Protein AF-A0A1G7WHQ7-F1 (afdb_monomer)

Sequence (136 aa):
MQANRLHMEAALLSNTLHEYRDDDIDGANAVVAQILSIRSQWTVTHKTIEYFDKTGKLPEPKPEQDLLAPLPGSAEVAEQRVELARLNSNICKYQKKITDNPEHKKVDLWREQLAKMEALKQELKDKIVTLTYASK

pLDDT: mean 82.72, std 12.72, range [40.06, 93.56]

Solvent-accessible surface area (backbone atoms only — not comparable to full-atom values): 7868 Å² total; per-residue (Å²): 110,71,46,62,52,34,52,52,52,31,50,56,56,59,66,50,56,79,78,51,56,94,85,42,55,69,64,47,48,56,52,49,53,50,34,52,52,35,49,48,54,25,50,53,49,48,50,44,52,55,45,24,77,72,67,79,42,80,75,78,89,69,78,86,72,75,90,73,68,81,70,91,61,58,74,66,51,53,53,50,50,53,51,48,53,54,50,52,55,51,46,54,52,45,53,49,50,38,71,79,37,71,84,44,98,53,34,67,60,46,51,54,52,40,53,52,51,53,52,52,48,50,53,49,51,52,50,45,50,51,54,61,61,72,75,107

Radius of gyration: 20.05 Å; Cα contacts (8 Å, |Δi|>4): 62; chains: 1; bounding box: 45×48×48 Å

Secondary structure (DSSP, 8-state):
-HHHHHHHHHHHHHTTGGGS-TT-HHHHHHHHHHHHHHHHHHHHHHHHHHHHHHHSSPPP------TT------HHHHHHHHHHHHHHHHHHHHHHHHHH-TT-TTHHHHHHHHHHHHHHHHHHHHHHHHHHHHT-

Mean predicted aligned error: 14.36 Å

Structure (mmCIF, N/CA/C/O backbone):
data_AF-A0A1G7WHQ7-F1
#
_entry.id   AF-A0A1G7WHQ7-F1
#
loop_
_atom_site.group_PDB
_atom_site.id
_atom_site.type_symbol
_atom_site.label_atom_id
_atom_site.label_alt_id
_atom_site.label_comp_id
_atom_site.label_asym_id
_atom_site.label_entity_id
_atom_site.label_seq_id
_atom_site.pdbx_PDB_ins_code
_atom_site.Cartn_x
_atom_site.Cartn_y
_atom_site.Cartn_z
_atom_site.occupancy
_atom_site.B_iso_or_equiv
_atom_site.auth_seq_id
_atom_site.auth_comp_id
_atom_site.auth_asym_id
_atom_site.auth_atom_id
_atom_site.pdbx_PDB_model_num
ATOM 1 N N . MET A 1 1 ? 10.027 25.206 2.183 1.00 76.56 1 MET A N 1
ATOM 2 C CA . MET A 1 1 ? 10.115 23.881 2.841 1.00 76.56 1 MET A CA 1
ATOM 3 C C . MET A 1 1 ? 10.574 22.840 1.831 1.00 76.56 1 MET A C 1
ATOM 5 O O . MET A 1 1 ? 10.145 22.909 0.685 1.00 76.56 1 MET A O 1
ATOM 9 N N . GLN A 1 2 ? 11.424 21.896 2.243 1.00 80.88 2 GLN A N 1
ATOM 10 C CA . GLN A 1 2 ? 11.992 20.848 1.379 1.00 80.88 2 GLN A CA 1
ATOM 11 C C . GLN A 1 2 ? 10.917 19.990 0.689 1.00 80.88 2 GLN A C 1
ATOM 13 O O . GLN A 1 2 ? 11.048 19.688 -0.492 1.00 80.88 2 GLN A O 1
ATOM 18 N N . ALA A 1 3 ? 9.804 19.702 1.374 1.00 79.06 3 ALA A N 1
ATOM 19 C CA . ALA A 1 3 ? 8.667 18.987 0.792 1.00 79.06 3 ALA A CA 1
ATOM 20 C C . ALA A 1 3 ? 8.060 19.713 -0.430 1.00 79.06 3 ALA A C 1
ATOM 22 O O . ALA A 1 3 ? 7.858 19.100 -1.471 1.00 79.06 3 ALA A O 1
ATOM 23 N N . ASN A 1 4 ? 7.834 21.029 -0.365 1.00 83.25 4 ASN A N 1
ATOM 24 C CA . ASN A 1 4 ? 7.289 21.765 -1.517 1.00 83.25 4 ASN A CA 1
ATOM 25 C C . ASN A 1 4 ? 8.243 21.740 -2.719 1.00 83.25 4 ASN A C 1
ATOM 27 O O . ASN A 1 4 ? 7.789 21.604 -3.850 1.00 83.25 4 ASN A O 1
ATOM 31 N N . ARG A 1 5 ? 9.559 21.806 -2.475 1.00 88.44 5 ARG A N 1
ATOM 32 C CA . ARG A 1 5 ? 10.569 21.708 -3.536 1.00 88.44 5 ARG A CA 1
ATOM 33 C C . ARG A 1 5 ? 10.524 20.343 -4.226 1.00 88.44 5 ARG A C 1
ATOM 35 O O . ARG A 1 5 ? 10.394 20.305 -5.442 1.00 88.44 5 ARG A O 1
ATOM 42 N N . LEU A 1 6 ? 10.552 19.250 -3.458 1.00 85.62 6 LEU A N 1
ATOM 43 C CA . LEU A 1 6 ? 10.489 17.885 -4.001 1.00 85.62 6 LEU A CA 1
ATOM 44 C C . LEU A 1 6 ? 9.186 17.635 -4.780 1.00 85.62 6 LEU A C 1
ATOM 46 O O . LEU A 1 6 ? 9.198 16.986 -5.823 1.00 85.62 6 LEU A O 1
ATOM 50 N N . HIS A 1 7 ? 8.060 18.181 -4.309 1.00 83.69 7 HIS A N 1
ATOM 51 C CA . HIS A 1 7 ? 6.785 18.070 -5.019 1.00 83.69 7 HIS A CA 1
ATOM 52 C C . HIS A 1 7 ? 6.813 18.784 -6.377 1.00 83.69 7 HIS A C 1
ATOM 54 O O . HIS A 1 7 ? 6.409 18.205 -7.384 1.00 8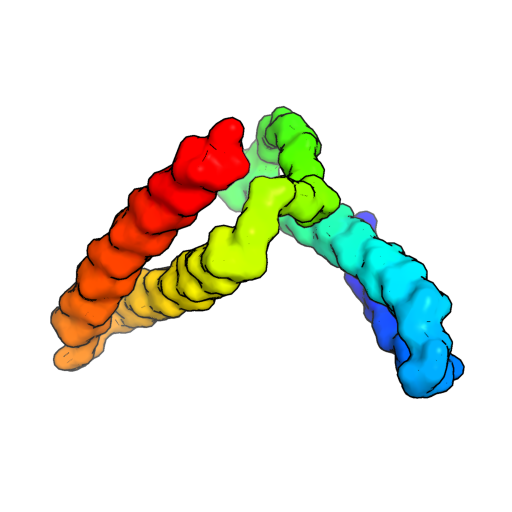3.69 7 HIS A O 1
ATOM 60 N N . MET A 1 8 ? 7.325 20.019 -6.414 1.00 87.94 8 MET A N 1
ATOM 61 C CA . MET A 1 8 ? 7.459 20.788 -7.654 1.00 87.94 8 MET A CA 1
ATOM 62 C C . MET A 1 8 ? 8.429 20.126 -8.637 1.00 87.94 8 MET A C 1
ATOM 64 O O . MET A 1 8 ? 8.139 20.054 -9.825 1.00 87.94 8 MET A O 1
ATOM 68 N N . GLU A 1 9 ? 9.551 19.605 -8.146 1.00 86.81 9 GLU A N 1
ATOM 69 C CA . GLU A 1 9 ? 10.575 18.956 -8.967 1.00 86.81 9 GLU A CA 1
ATOM 70 C C . GLU A 1 9 ? 10.049 17.676 -9.634 1.00 86.81 9 GLU A C 1
ATOM 72 O O . GLU A 1 9 ? 10.202 17.495 -10.841 1.00 86.81 9 GLU A O 1
ATOM 77 N N . ALA A 1 10 ? 9.315 16.842 -8.890 1.00 86.50 10 ALA A N 1
ATOM 78 C CA . ALA A 1 10 ? 8.648 15.672 -9.461 1.00 86.50 10 ALA A CA 1
ATOM 79 C C . ALA A 1 10 ? 7.566 16.048 -10.489 1.00 86.50 10 ALA A C 1
ATOM 81 O O . ALA A 1 10 ? 7.370 15.320 -11.461 1.00 86.50 10 ALA A O 1
ATOM 82 N N . ALA A 1 11 ? 6.845 17.154 -10.279 1.00 87.75 11 ALA A N 1
ATOM 83 C CA . ALA A 1 11 ? 5.842 17.632 -11.229 1.00 87.75 11 ALA A CA 1
ATOM 84 C C . ALA A 1 11 ? 6.483 18.135 -12.532 1.00 87.75 11 ALA A C 1
ATOM 86 O O . ALA A 1 11 ? 5.994 17.811 -13.609 1.00 87.75 11 ALA A O 1
ATOM 87 N N . LEU A 1 12 ? 7.605 18.857 -12.443 1.00 91.19 12 LEU A N 1
ATOM 88 C CA . LEU A 1 12 ? 8.359 19.317 -13.612 1.00 91.19 12 LEU A CA 1
ATOM 89 C C . LEU A 1 12 ? 8.887 18.146 -14.448 1.00 91.19 12 LEU A C 1
ATOM 91 O O . LEU A 1 12 ? 8.705 18.148 -15.659 1.00 91.19 12 LEU A O 1
ATOM 95 N N . LEU A 1 13 ? 9.457 17.121 -13.811 1.00 87.31 13 LEU A N 1
ATOM 96 C CA . LEU A 1 13 ? 9.897 15.907 -14.511 1.00 87.31 13 LEU A CA 1
ATOM 97 C C . LEU A 1 13 ? 8.723 15.117 -15.096 1.00 87.31 13 LEU A C 1
ATOM 99 O O . LEU A 1 13 ? 8.808 14.585 -16.194 1.00 87.31 13 LEU A O 1
ATOM 103 N N . SER A 1 14 ? 7.587 15.058 -14.399 1.00 87.88 14 SER A N 1
ATOM 104 C CA . SER A 1 14 ? 6.392 14.422 -14.960 1.00 87.88 14 SER A CA 1
ATOM 105 C C . SER A 1 14 ? 5.894 15.150 -16.206 1.00 87.88 14 SER A C 1
ATOM 107 O O . SER A 1 14 ? 5.363 14.509 -17.110 1.00 87.88 14 SER A O 1
ATOM 109 N N . ASN A 1 15 ? 6.070 16.470 -16.257 1.00 91.94 15 ASN A N 1
ATOM 110 C CA . ASN A 1 15 ? 5.712 17.267 -17.416 1.00 91.94 15 ASN A CA 1
ATOM 111 C C . ASN A 1 15 ? 6.657 17.050 -18.594 1.00 91.94 15 ASN A C 1
ATOM 113 O O . ASN A 1 15 ? 6.266 17.441 -19.674 1.00 91.94 15 ASN A O 1
ATOM 117 N N . THR A 1 16 ? 7.832 16.431 -18.459 1.00 89.56 16 THR A N 1
ATOM 118 C CA . THR A 1 16 ? 8.713 16.156 -19.614 1.00 89.56 16 THR A CA 1
ATOM 119 C C . THR A 1 16 ? 8.446 14.784 -20.237 1.00 89.56 16 THR A C 1
ATOM 121 O O . THR A 1 16 ? 8.883 14.514 -21.348 1.00 89.56 16 THR A O 1
ATOM 124 N N . LEU A 1 17 ? 7.667 13.917 -19.576 1.00 87.19 17 LEU A N 1
ATOM 125 C CA . LEU A 1 17 ? 7.382 12.560 -20.066 1.00 87.19 17 LEU A CA 1
ATOM 126 C C . LEU A 1 17 ? 6.662 12.531 -21.423 1.00 87.19 17 LEU A C 1
ATOM 128 O O . LEU A 1 17 ? 6.831 11.578 -22.171 1.00 87.19 17 LEU A O 1
ATOM 132 N N . H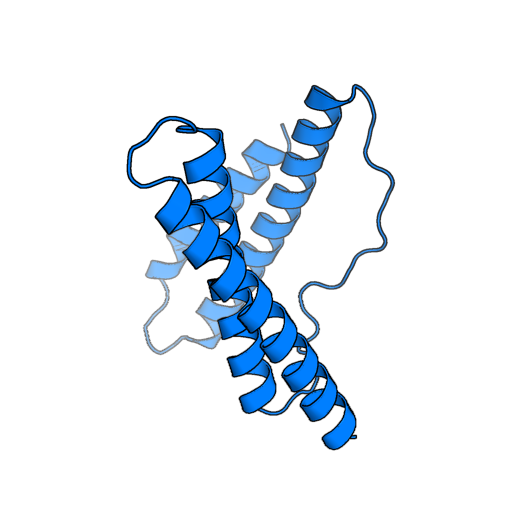IS A 1 18 ? 5.882 13.564 -21.750 1.00 87.56 18 HIS A N 1
ATOM 133 C CA . HIS A 1 18 ? 5.188 13.665 -23.039 1.00 87.56 18 HIS A CA 1
ATOM 134 C C . HIS A 1 18 ? 6.117 14.009 -24.218 1.00 87.56 18 HIS A C 1
ATOM 136 O O . HIS A 1 18 ? 5.684 13.941 -25.364 1.00 87.56 18 HIS A O 1
ATOM 142 N N . GLU A 1 19 ? 7.360 14.417 -23.946 1.00 89.44 19 GLU A N 1
ATOM 143 C CA . GLU A 1 19 ? 8.360 14.753 -24.969 1.00 89.44 19 GLU A CA 1
ATOM 144 C C . GLU A 1 19 ? 9.069 13.500 -25.509 1.00 89.44 19 GLU A C 1
ATOM 146 O O . GLU A 1 19 ? 9.694 13.547 -26.570 1.00 89.44 19 GLU A O 1
ATOM 151 N N . TYR A 1 20 ? 8.957 12.374 -24.798 1.00 88.44 20 TYR A N 1
ATOM 152 C CA . TYR A 1 20 ? 9.504 11.090 -25.220 1.00 88.44 20 TYR A CA 1
ATOM 153 C C . TYR A 1 20 ? 8.620 10.460 -26.292 1.00 88.44 20 TYR A C 1
ATOM 155 O O . TYR A 1 20 ? 7.391 10.513 -26.235 1.00 88.44 20 TYR A O 1
ATOM 163 N N . ARG A 1 21 ? 9.267 9.854 -27.287 1.00 86.00 21 ARG A N 1
ATOM 164 C CA . ARG A 1 21 ? 8.588 9.105 -28.345 1.00 86.00 21 ARG A CA 1
ATOM 165 C C . ARG A 1 21 ? 8.129 7.754 -27.797 1.00 86.00 21 ARG A C 1
ATOM 167 O O . ARG A 1 21 ? 8.765 7.209 -26.900 1.00 86.00 21 ARG A O 1
ATOM 174 N N . ASP A 1 22 ? 7.079 7.187 -28.383 1.00 81.88 22 ASP A N 1
ATOM 175 C CA . ASP A 1 22 ? 6.504 5.908 -27.936 1.00 81.88 22 ASP A CA 1
ATOM 176 C C . ASP A 1 22 ? 7.503 4.732 -27.969 1.00 81.88 22 ASP A C 1
ATOM 178 O O . ASP A 1 22 ? 7.333 3.749 -27.249 1.00 81.88 22 ASP A O 1
ATOM 182 N N . ASP A 1 23 ? 8.545 4.821 -28.801 1.00 87.69 23 ASP A N 1
ATOM 183 C CA . ASP A 1 23 ? 9.609 3.827 -28.947 1.00 87.69 23 ASP A CA 1
ATOM 184 C C . ASP A 1 23 ? 10.822 4.056 -28.023 1.00 87.69 23 ASP A C 1
ATOM 186 O O . ASP A 1 23 ? 11.638 3.148 -27.862 1.00 87.69 23 ASP A O 1
ATOM 190 N N . ASP A 1 24 ? 10.926 5.212 -27.357 1.00 84.88 24 ASP A N 1
ATOM 191 C CA . ASP A 1 24 ? 12.015 5.537 -26.421 1.00 84.88 24 ASP A CA 1
ATOM 192 C C . ASP A 1 24 ? 11.662 5.156 -24.974 1.00 84.88 24 ASP A C 1
ATOM 194 O O . ASP A 1 24 ? 11.556 5.978 -24.056 1.00 84.88 24 ASP A O 1
ATOM 198 N N . ILE A 1 25 ? 11.452 3.854 -24.780 1.00 84.12 25 ILE A N 1
ATOM 199 C CA . ILE A 1 25 ? 11.075 3.266 -23.491 1.00 84.12 25 ILE A CA 1
ATOM 200 C C . ILE A 1 25 ? 12.196 3.445 -22.456 1.00 84.12 25 ILE A C 1
ATOM 202 O O . ILE A 1 25 ? 11.921 3.728 -21.288 1.00 84.12 25 ILE A O 1
ATOM 206 N N . ASP A 1 26 ? 13.458 3.309 -22.868 1.00 84.56 26 ASP A N 1
ATOM 207 C CA . ASP A 1 26 ? 14.610 3.396 -21.966 1.00 84.56 26 ASP A CA 1
ATOM 208 C C . ASP A 1 26 ? 14.820 4.825 -21.443 1.00 84.56 26 ASP A C 1
ATOM 210 O O . ASP A 1 26 ? 15.034 5.017 -20.239 1.00 84.56 26 ASP A O 1
ATOM 214 N N . GLY A 1 27 ? 14.681 5.836 -22.311 1.00 81.81 27 GLY A N 1
ATOM 215 C CA . GLY A 1 27 ? 14.738 7.244 -21.923 1.00 81.81 27 GLY A CA 1
ATOM 216 C C . GLY A 1 27 ? 13.607 7.631 -20.969 1.00 81.81 27 GLY A C 1
ATOM 217 O O . GLY A 1 27 ? 13.856 8.236 -19.919 1.00 81.81 27 GLY A O 1
ATOM 218 N N . ALA A 1 28 ? 12.375 7.210 -21.272 1.00 83.50 28 ALA A N 1
ATOM 219 C CA . ALA A 1 28 ? 11.221 7.454 -20.410 1.00 83.50 28 ALA A CA 1
ATOM 220 C C . ALA A 1 28 ? 11.370 6.761 -19.042 1.00 83.50 28 ALA A C 1
ATOM 222 O O . ALA A 1 28 ? 11.104 7.369 -18.000 1.00 83.50 28 ALA A O 1
ATOM 223 N N . ASN A 1 29 ? 11.863 5.518 -19.015 1.00 82.62 29 ASN A N 1
ATOM 224 C CA . ASN A 1 29 ? 12.085 4.764 -17.779 1.00 82.62 29 ASN A CA 1
ATOM 225 C C . ASN A 1 29 ? 13.103 5.437 -16.852 1.00 82.62 29 ASN A C 1
ATOM 227 O O . ASN A 1 29 ? 12.898 5.460 -15.635 1.00 82.62 29 ASN A O 1
ATOM 231 N N . ALA A 1 30 ? 14.170 6.022 -17.402 1.00 84.62 30 ALA A N 1
ATOM 232 C CA . ALA A 1 30 ? 15.154 6.754 -16.610 1.00 84.62 30 ALA A CA 1
ATOM 233 C C . ALA A 1 30 ? 14.526 7.961 -15.889 1.00 84.62 30 ALA A C 1
ATOM 235 O O . ALA A 1 30 ? 14.785 8.181 -14.702 1.00 84.62 30 ALA A O 1
ATOM 236 N N . VAL A 1 31 ? 13.649 8.710 -16.566 1.00 85.62 31 VAL A N 1
ATOM 237 C CA . VAL A 1 31 ? 12.922 9.842 -15.963 1.00 85.62 31 VAL A CA 1
ATOM 238 C C . VAL A 1 31 ? 11.892 9.365 -14.944 1.00 85.62 31 VAL A C 1
ATOM 240 O O . VAL A 1 31 ? 11.798 9.925 -13.850 1.00 85.62 31 VAL A O 1
ATOM 243 N N . VAL A 1 32 ? 11.158 8.292 -15.241 1.00 84.19 32 VAL A N 1
ATOM 244 C CA . VAL A 1 32 ? 10.204 7.690 -14.297 1.00 84.19 32 VAL A CA 1
ATOM 245 C C . VAL A 1 32 ? 10.908 7.248 -13.011 1.00 84.19 32 VAL A C 1
ATOM 247 O O . VAL A 1 32 ? 10.413 7.531 -11.918 1.00 84.19 32 VAL A O 1
ATOM 250 N N . ALA A 1 33 ? 12.085 6.628 -13.108 1.00 86.06 33 ALA A N 1
ATOM 251 C CA . ALA A 1 33 ? 12.877 6.244 -11.940 1.00 86.06 33 ALA A CA 1
ATOM 252 C C . ALA A 1 33 ? 13.273 7.462 -11.081 1.00 86.06 33 ALA A C 1
ATOM 254 O O . ALA A 1 33 ? 13.168 7.414 -9.851 1.00 86.06 33 ALA A O 1
ATOM 255 N N . GLN A 1 34 ? 13.650 8.581 -11.710 1.00 83.69 34 GLN A N 1
ATOM 256 C CA . GLN A 1 34 ? 13.942 9.834 -11.004 1.00 83.69 34 GLN A CA 1
ATOM 257 C C . GLN A 1 34 ? 12.698 10.404 -10.308 1.00 83.69 34 GLN A C 1
ATOM 259 O O . GLN A 1 34 ? 12.760 10.750 -9.126 1.00 83.69 34 GLN A O 1
ATOM 264 N N . ILE A 1 35 ? 11.546 10.431 -10.990 1.00 85.19 35 ILE A N 1
ATOM 265 C CA . ILE A 1 35 ? 10.268 10.877 -10.410 1.00 85.19 35 ILE A CA 1
ATOM 266 C C . ILE A 1 35 ? 9.912 10.038 -9.179 1.00 85.19 35 ILE A C 1
ATOM 268 O O . ILE A 1 35 ? 9.516 10.585 -8.146 1.00 85.19 35 ILE A O 1
ATOM 272 N N . LEU A 1 36 ? 10.055 8.713 -9.269 1.00 85.94 36 LEU A N 1
ATOM 273 C CA . LEU A 1 36 ? 9.771 7.802 -8.161 1.00 85.94 36 LEU A CA 1
ATOM 274 C C . LEU A 1 36 ? 10.707 8.042 -6.973 1.00 85.94 36 LEU A C 1
ATOM 276 O O . LEU A 1 36 ? 10.234 8.104 -5.835 1.00 85.94 36 LEU A O 1
ATOM 280 N N . SER A 1 37 ? 12.001 8.250 -7.225 1.00 86.44 37 SER A N 1
ATOM 281 C CA . SER A 1 37 ? 12.978 8.584 -6.182 1.00 86.44 37 SER A CA 1
ATOM 282 C C . SER A 1 37 ? 12.608 9.882 -5.452 1.00 86.44 37 SER A C 1
ATOM 284 O O . SER A 1 37 ? 12.498 9.903 -4.222 1.00 86.44 37 SER A O 1
ATOM 286 N N . ILE A 1 38 ? 12.292 10.946 -6.196 1.00 86.69 38 ILE A N 1
ATOM 287 C CA . ILE A 1 38 ? 11.907 12.246 -5.625 1.00 86.69 38 ILE A CA 1
ATOM 288 C C . ILE A 1 38 ? 10.596 12.136 -4.833 1.00 86.69 38 ILE A C 1
ATOM 290 O O . ILE A 1 38 ? 10.490 12.661 -3.722 1.00 86.69 38 ILE A O 1
ATOM 294 N N . ARG A 1 39 ? 9.595 11.409 -5.350 1.00 87.56 39 ARG A N 1
ATOM 295 C CA . ARG A 1 39 ? 8.324 11.180 -4.637 1.00 87.56 39 ARG A CA 1
ATOM 296 C C . ARG A 1 39 ? 8.500 10.350 -3.367 1.00 87.56 39 ARG A C 1
ATOM 298 O O . ARG A 1 39 ? 7.792 10.591 -2.385 1.00 87.56 39 ARG A O 1
ATOM 305 N N . SER A 1 40 ? 9.440 9.409 -3.358 1.00 85.31 40 SER A N 1
ATOM 306 C CA . SER A 1 40 ? 9.803 8.657 -2.154 1.00 85.31 40 SER A CA 1
ATOM 307 C C . SER A 1 40 ? 10.361 9.595 -1.078 1.00 85.31 40 SER A C 1
ATOM 309 O O . SER A 1 40 ? 9.824 9.656 0.031 1.00 85.31 40 SER A O 1
ATOM 311 N N . GLN A 1 41 ? 11.340 10.432 -1.432 1.00 84.00 41 GLN A N 1
ATOM 312 C CA . GLN A 1 41 ? 11.925 11.426 -0.520 1.00 84.00 41 GLN A CA 1
ATOM 313 C C . GLN A 1 41 ? 10.894 12.448 -0.024 1.00 84.00 41 GLN A C 1
ATOM 315 O O . GLN A 1 41 ? 10.889 12.825 1.154 1.00 84.00 41 GLN A O 1
ATOM 320 N N . TRP A 1 42 ? 9.978 12.871 -0.900 1.00 88.25 42 TRP A N 1
ATOM 321 C CA . TRP A 1 42 ? 8.866 13.741 -0.527 1.00 88.25 42 TRP A CA 1
ATOM 322 C C . TRP A 1 42 ? 7.973 13.080 0.521 1.00 88.25 42 TRP A C 1
ATOM 324 O O . TRP A 1 42 ? 7.662 13.691 1.540 1.00 88.25 42 TRP A O 1
ATOM 334 N N . THR A 1 43 ? 7.614 11.814 0.302 1.00 85.62 43 THR A N 1
ATOM 335 C CA . THR A 1 43 ? 6.765 11.037 1.212 1.00 85.62 43 THR A CA 1
ATOM 336 C C . THR A 1 43 ? 7.415 10.882 2.583 1.00 85.62 43 THR A C 1
ATOM 338 O O . THR A 1 43 ? 6.734 11.039 3.596 1.00 85.62 43 THR A O 1
ATOM 341 N N . VAL A 1 44 ? 8.721 10.599 2.633 1.00 86.50 44 VAL A N 1
ATOM 342 C CA . VAL A 1 44 ? 9.479 10.524 3.893 1.00 86.50 44 VAL A CA 1
ATOM 343 C C . VAL A 1 44 ? 9.429 11.867 4.616 1.00 86.50 44 VAL A C 1
ATOM 345 O O . VAL A 1 44 ? 9.006 11.930 5.767 1.00 86.50 44 VAL A O 1
ATOM 348 N N . THR A 1 45 ? 9.776 12.952 3.920 1.00 84.62 45 THR A N 1
ATOM 349 C CA . THR A 1 45 ? 9.794 14.306 4.495 1.00 84.62 45 THR A CA 1
ATOM 350 C C . THR A 1 45 ? 8.415 14.716 5.016 1.00 84.62 45 THR A C 1
ATOM 352 O O . THR A 1 45 ? 8.294 15.211 6.134 1.00 84.62 45 THR A O 1
ATOM 355 N N . HIS A 1 46 ? 7.362 14.477 4.231 1.00 85.25 46 HIS A N 1
ATOM 356 C CA . HIS A 1 46 ? 5.987 14.802 4.597 1.00 85.25 46 HIS A CA 1
ATOM 357 C C . HIS A 1 46 ? 5.518 14.005 5.817 1.00 85.25 46 HIS A C 1
ATOM 359 O O . HIS A 1 46 ? 4.936 14.574 6.735 1.00 85.25 46 HIS A O 1
ATOM 365 N N . LYS A 1 47 ? 5.805 12.698 5.867 1.00 83.88 47 LYS A N 1
ATOM 366 C CA . LYS A 1 47 ? 5.475 11.858 7.027 1.00 83.88 47 LYS A CA 1
ATOM 367 C C . LYS A 1 47 ? 6.215 12.296 8.285 1.00 83.88 47 LYS A C 1
ATOM 369 O O . LYS A 1 47 ? 5.636 12.243 9.364 1.00 83.88 47 LYS A O 1
ATOM 374 N N . THR A 1 48 ? 7.465 12.737 8.158 1.00 85.69 48 THR A N 1
ATOM 375 C CA . THR A 1 48 ? 8.235 13.282 9.281 1.00 85.69 48 THR A CA 1
ATOM 376 C C . THR A 1 48 ? 7.603 14.559 9.826 1.00 85.69 48 THR A C 1
ATOM 378 O O . THR A 1 48 ? 7.440 14.672 11.038 1.00 85.69 48 THR A O 1
ATOM 381 N N . ILE A 1 49 ? 7.199 15.483 8.946 1.00 86.06 49 ILE A N 1
ATOM 382 C CA . ILE A 1 49 ? 6.484 16.709 9.334 1.00 86.06 49 ILE A CA 1
ATOM 383 C C . ILE A 1 49 ? 5.165 16.350 10.028 1.00 86.06 49 ILE A C 1
ATOM 385 O O . ILE A 1 49 ? 4.929 16.778 11.150 1.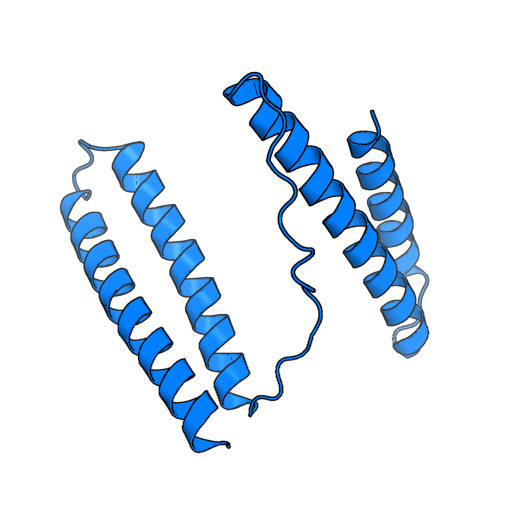00 86.06 49 ILE A O 1
ATOM 389 N N . GLU A 1 50 ? 4.353 15.484 9.418 1.00 86.25 50 GLU A N 1
ATOM 390 C CA . GLU A 1 50 ? 3.061 15.070 9.977 1.00 86.25 50 GLU A CA 1
ATOM 391 C C . GLU A 1 50 ? 3.205 14.378 11.344 1.00 86.25 50 GLU A C 1
ATOM 393 O O . GLU A 1 50 ? 2.394 14.585 12.248 1.00 86.25 50 GLU A O 1
ATOM 398 N N . TYR A 1 51 ? 4.240 13.550 11.516 1.00 85.56 51 TYR A N 1
ATOM 399 C CA . TYR A 1 51 ? 4.542 12.904 12.791 1.00 85.56 51 TYR A CA 1
ATOM 400 C C . TYR A 1 51 ? 4.947 13.928 13.856 1.00 85.56 51 TYR A C 1
ATOM 402 O O . TYR A 1 51 ? 4.479 13.842 14.994 1.00 85.56 51 TYR A O 1
ATOM 410 N N . PHE A 1 52 ? 5.776 14.908 13.490 1.00 86.75 52 PHE A N 1
ATOM 411 C CA . PHE A 1 52 ? 6.180 15.985 14.387 1.00 86.75 52 PHE A CA 1
ATOM 412 C C . PHE A 1 52 ? 4.986 16.849 14.802 1.00 86.75 52 PHE A C 1
ATOM 414 O O . PHE A 1 52 ? 4.791 17.065 15.994 1.00 86.75 52 PHE A O 1
ATOM 421 N N . ASP A 1 53 ? 4.128 17.244 13.862 1.00 86.31 53 ASP A N 1
ATOM 422 C CA . ASP A 1 53 ? 2.927 18.039 14.147 1.00 86.31 53 ASP A CA 1
ATOM 423 C C . ASP A 1 53 ? 1.968 17.314 15.106 1.00 86.31 53 ASP A C 1
ATOM 425 O O . ASP A 1 53 ? 1.322 17.938 15.946 1.00 86.31 53 ASP A O 1
ATOM 429 N N . LYS A 1 54 ? 1.892 15.978 15.019 1.00 84.94 54 LYS A N 1
ATOM 430 C CA . LYS A 1 54 ? 1.033 15.152 15.882 1.00 84.94 54 LYS A CA 1
ATOM 431 C C . LYS A 1 54 ? 1.630 14.853 17.255 1.00 84.94 54 LYS A C 1
ATOM 433 O O . LYS A 1 54 ? 0.882 14.715 18.218 1.00 84.94 54 LYS A O 1
ATOM 438 N N . THR A 1 55 ? 2.944 14.660 17.342 1.00 85.75 55 THR A N 1
ATOM 439 C CA . THR A 1 55 ? 3.593 14.093 18.542 1.00 85.75 55 THR A CA 1
ATOM 440 C C . THR A 1 55 ? 4.548 15.053 19.247 1.00 85.75 55 THR A C 1
ATOM 442 O O . THR A 1 55 ? 4.978 14.769 20.365 1.00 85.75 55 THR A O 1
ATOM 445 N N . GLY A 1 56 ? 4.912 16.166 18.604 1.00 88.06 56 GLY A N 1
ATOM 446 C CA . GLY A 1 56 ? 5.946 17.100 19.055 1.00 88.06 56 GLY A CA 1
ATOM 447 C C . GLY A 1 56 ? 7.364 16.518 19.047 1.00 88.06 56 GLY A C 1
ATOM 448 O O . GLY A 1 56 ? 8.276 17.126 19.605 1.00 88.06 56 GLY A O 1
ATOM 449 N N . LYS A 1 57 ? 7.566 15.326 18.469 1.00 84.56 57 LYS A N 1
ATOM 450 C CA . LYS A 1 57 ? 8.844 14.600 18.450 1.00 84.56 57 LYS A CA 1
ATOM 451 C C . LYS A 1 57 ? 9.225 14.227 17.023 1.00 84.56 57 LYS A C 1
ATOM 453 O O . LYS A 1 57 ? 8.362 14.023 16.176 1.00 84.56 57 LYS A O 1
ATOM 458 N N . LEU A 1 58 ? 10.524 14.108 16.758 1.00 82.56 58 LEU A N 1
ATOM 459 C CA . LEU A 1 58 ? 11.007 13.538 15.501 1.00 82.56 58 LEU A CA 1
ATOM 460 C C . LEU A 1 58 ? 10.839 12.006 15.524 1.00 82.56 58 LEU A C 1
ATOM 462 O O . LEU A 1 58 ? 11.039 11.398 16.579 1.00 82.56 58 LEU A O 1
ATOM 466 N N . PRO A 1 59 ? 10.454 11.376 14.401 1.00 77.12 59 PRO A N 1
ATOM 467 C CA . PRO A 1 59 ? 10.386 9.923 14.305 1.00 77.12 59 PRO A CA 1
ATOM 468 C C . PRO A 1 59 ? 11.793 9.320 14.415 1.00 77.12 59 PRO A C 1
ATOM 470 O O . PRO A 1 59 ? 12.755 9.875 13.883 1.00 77.12 59 PRO A O 1
ATOM 473 N N . GLU A 1 60 ? 11.915 8.180 15.096 1.00 77.44 60 GLU A N 1
ATOM 474 C CA . GLU A 1 60 ? 13.182 7.446 15.168 1.00 77.44 60 GLU A CA 1
ATOM 475 C C . GLU A 1 60 ? 13.627 7.008 13.762 1.00 77.44 60 GLU A C 1
ATOM 477 O O . GLU A 1 60 ? 12.777 6.610 12.952 1.00 77.44 60 GLU A O 1
ATOM 482 N N . PRO A 1 61 ? 14.937 7.072 13.446 1.00 63.50 61 PRO A N 1
ATOM 483 C CA . PRO A 1 61 ? 15.444 6.646 12.152 1.00 63.50 61 PRO A CA 1
ATOM 484 C C . PRO A 1 61 ? 15.186 5.147 11.991 1.00 63.50 61 PRO A C 1
ATOM 486 O O . PRO A 1 61 ? 15.850 4.310 12.600 1.00 63.50 61 PRO A O 1
ATOM 489 N N . LYS A 1 62 ? 14.190 4.795 11.175 1.00 60.12 62 LYS A N 1
ATOM 490 C CA . LYS A 1 62 ? 14.040 3.416 10.716 1.00 60.12 62 LYS A CA 1
ATOM 491 C C . LYS A 1 62 ? 15.171 3.113 9.737 1.00 60.12 62 LYS A C 1
ATOM 493 O O . LYS A 1 62 ? 15.487 3.985 8.926 1.00 60.12 62 LYS A O 1
ATOM 498 N N . PRO A 1 63 ? 15.752 1.902 9.777 1.00 51.31 63 PRO A N 1
ATOM 499 C CA . PRO A 1 63 ? 16.685 1.480 8.744 1.00 51.31 63 PRO A CA 1
ATOM 500 C C . PRO A 1 63 ? 16.006 1.638 7.382 1.00 51.31 63 PRO A C 1
ATOM 502 O O . PRO A 1 63 ? 14.823 1.307 7.247 1.00 51.31 63 PRO A O 1
ATOM 505 N N . GLU A 1 64 ? 16.738 2.198 6.417 1.00 50.44 64 GLU A N 1
ATOM 506 C CA . GLU A 1 64 ? 16.307 2.346 5.030 1.00 50.44 64 GLU A CA 1
ATOM 507 C C . GLU A 1 64 ? 15.869 0.976 4.519 1.00 50.44 64 GLU A C 1
ATOM 509 O O . GLU A 1 64 ? 16.670 0.092 4.228 1.00 50.44 64 GLU A O 1
ATOM 514 N N . GLN A 1 65 ? 14.560 0.755 4.507 1.00 47.16 65 GLN A N 1
ATOM 515 C CA . GLN A 1 65 ? 13.997 -0.432 3.907 1.00 47.16 65 GLN A CA 1
ATOM 516 C C . GLN A 1 65 ? 13.978 -0.136 2.414 1.00 47.16 65 GLN A C 1
ATOM 518 O O . GLN A 1 65 ? 13.123 0.624 1.960 1.00 47.16 65 GLN A O 1
ATOM 523 N N . ASP A 1 66 ? 14.962 -0.666 1.687 1.00 40.06 66 ASP A N 1
ATOM 524 C CA . ASP A 1 66 ? 15.038 -0.599 0.229 1.00 40.06 66 ASP A CA 1
ATOM 525 C C . ASP A 1 66 ? 13.669 -0.938 -0.370 1.00 40.06 66 ASP A C 1
ATOM 527 O O . ASP A 1 66 ? 13.243 -2.093 -0.421 1.00 40.06 66 ASP A O 1
ATOM 531 N N . LEU A 1 67 ? 12.953 0.086 -0.833 1.00 47.44 67 LEU A N 1
ATOM 532 C CA . LEU A 1 67 ? 11.653 -0.061 -1.491 1.00 47.44 67 LEU A CA 1
ATOM 533 C C . LEU A 1 67 ? 11.789 -0.578 -2.935 1.00 47.44 67 LEU A C 1
ATOM 535 O O . LEU A 1 67 ? 10.819 -0.554 -3.688 1.00 47.44 67 LEU A O 1
ATOM 539 N N . LEU A 1 68 ? 12.978 -1.037 -3.335 1.00 43.19 68 LEU A N 1
ATOM 540 C CA . LEU A 1 68 ? 13.317 -1.357 -4.721 1.00 43.19 68 LEU A CA 1
ATOM 541 C C . LEU A 1 68 ? 14.146 -2.633 -4.889 1.00 43.19 68 LEU A C 1
ATOM 543 O O . LEU A 1 68 ? 14.704 -2.845 -5.959 1.00 43.19 68 LEU A O 1
ATOM 547 N N . ALA A 1 69 ? 14.195 -3.523 -3.899 1.00 41.22 69 ALA A N 1
ATOM 548 C CA . ALA A 1 69 ? 14.619 -4.885 -4.197 1.00 41.22 69 ALA A CA 1
ATOM 549 C C . ALA A 1 69 ? 13.437 -5.617 -4.864 1.00 41.22 69 ALA A C 1
ATOM 551 O O . ALA A 1 69 ? 12.451 -5.902 -4.169 1.00 41.22 69 ALA A O 1
ATOM 552 N N . PRO A 1 70 ? 13.477 -5.948 -6.175 1.00 44.81 70 PRO A N 1
ATOM 553 C CA . PRO A 1 70 ? 12.618 -6.998 -6.692 1.00 44.81 70 PRO A CA 1
ATOM 554 C C . PRO A 1 70 ? 12.997 -8.258 -5.918 1.00 44.81 70 PRO A C 1
ATOM 556 O O . PRO A 1 70 ? 14.038 -8.869 -6.144 1.00 44.81 70 PRO A O 1
ATOM 559 N N . LEU A 1 71 ? 12.189 -8.591 -4.914 1.00 50.06 71 LEU A N 1
ATOM 560 C CA . LEU A 1 71 ? 12.320 -9.851 -4.202 1.00 50.06 71 LEU A CA 1
ATOM 561 C C . LEU A 1 71 ? 12.231 -10.949 -5.267 1.00 50.06 71 LEU A C 1
ATOM 563 O O . LEU A 1 71 ? 11.219 -10.978 -5.973 1.00 50.06 71 LEU A O 1
ATOM 567 N N . PRO A 1 72 ? 13.252 -11.812 -5.414 1.00 47.50 72 PRO A N 1
ATOM 568 C CA . PRO A 1 72 ? 13.177 -12.917 -6.352 1.00 47.50 72 PRO A CA 1
ATOM 569 C C . PRO A 1 72 ? 11.951 -13.745 -5.974 1.00 47.50 72 PRO A C 1
ATOM 571 O O . PRO A 1 72 ? 11.819 -14.221 -4.847 1.00 47.50 72 PRO A O 1
ATOM 574 N N . GLY A 1 73 ? 11.002 -13.820 -6.894 1.00 55.22 73 GLY A N 1
ATOM 575 C CA . GLY A 1 73 ? 9.731 -14.493 -6.709 1.00 55.22 73 GLY A CA 1
ATOM 576 C C . GLY A 1 73 ? 9.162 -14.816 -8.077 1.00 55.22 73 GLY A C 1
ATOM 577 O O . GLY A 1 73 ? 9.341 -14.047 -9.022 1.00 55.22 73 GLY A O 1
ATOM 578 N N . SER A 1 74 ? 8.512 -15.971 -8.195 1.00 67.81 74 SER A N 1
ATOM 579 C CA . SER A 1 74 ? 7.767 -16.318 -9.403 1.00 67.81 74 SER A CA 1
ATOM 580 C C . SER A 1 74 ? 6.710 -15.242 -9.695 1.00 67.81 74 SER A C 1
ATOM 582 O O . SER A 1 74 ? 6.263 -14.536 -8.785 1.00 67.81 74 SER A O 1
ATOM 584 N N . ALA A 1 75 ? 6.290 -15.111 -10.957 1.00 76.31 75 ALA A N 1
ATOM 585 C CA . ALA A 1 75 ? 5.218 -14.188 -11.351 1.00 76.31 75 ALA A CA 1
ATOM 586 C C . ALA A 1 75 ? 3.959 -14.354 -10.472 1.00 76.31 75 ALA A C 1
ATOM 588 O O . ALA A 1 75 ? 3.330 -13.372 -10.086 1.00 76.31 75 ALA A O 1
ATOM 589 N N . GLU A 1 76 ? 3.685 -15.586 -10.042 1.00 80.00 76 GLU A N 1
ATOM 590 C CA . GLU A 1 76 ? 2.623 -15.933 -9.098 1.00 80.00 76 GLU A CA 1
ATOM 591 C C . GLU A 1 76 ? 2.768 -15.218 -7.739 1.00 80.00 76 GLU A C 1
ATOM 593 O O . GLU A 1 76 ? 1.807 -14.648 -7.231 1.00 80.00 76 GLU A O 1
ATOM 598 N N . VAL A 1 77 ? 3.972 -15.140 -7.159 1.00 81.81 77 VAL A N 1
ATOM 599 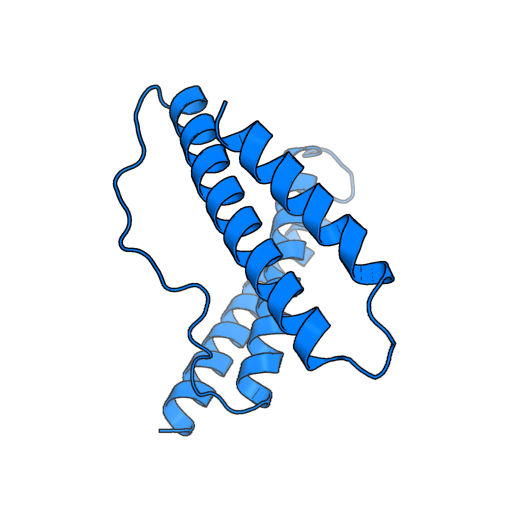C CA . VAL A 1 77 ? 4.203 -14.400 -5.901 1.00 81.81 77 VAL A CA 1
ATOM 600 C C . VAL A 1 77 ? 3.952 -12.901 -6.082 1.00 81.81 77 VAL A C 1
ATOM 602 O O . VAL A 1 77 ? 3.436 -12.244 -5.171 1.00 81.81 77 VAL A O 1
ATOM 605 N N . ALA A 1 78 ? 4.306 -12.344 -7.241 1.00 80.81 78 ALA A N 1
ATOM 606 C CA . ALA A 1 78 ? 4.058 -10.938 -7.543 1.00 80.81 78 ALA A CA 1
ATOM 607 C C . ALA A 1 78 ? 2.552 -10.640 -7.648 1.00 80.81 78 ALA A C 1
ATOM 609 O O . ALA A 1 78 ? 2.080 -9.680 -7.034 1.00 80.81 78 ALA A O 1
ATOM 610 N N . GLU A 1 79 ? 1.785 -11.493 -8.331 1.00 84.81 79 GLU A N 1
ATOM 611 C CA . GLU A 1 79 ? 0.323 -11.381 -8.429 1.00 84.81 79 GLU A CA 1
ATOM 612 C C . GLU A 1 79 ? -0.350 -11.440 -7.053 1.00 84.81 79 GLU A C 1
ATOM 614 O O . GLU A 1 79 ? -1.139 -10.556 -6.707 1.00 84.81 79 GLU A O 1
ATOM 619 N N . GLN A 1 80 ? 0.038 -12.407 -6.214 1.00 86.56 80 GLN A N 1
ATOM 620 C CA . GLN A 1 80 ? -0.500 -12.550 -4.856 1.00 86.56 80 GLN A CA 1
ATOM 621 C C . GLN A 1 80 ? -0.208 -11.313 -3.984 1.00 86.56 80 GLN A C 1
ATOM 623 O O . GLN A 1 80 ? -1.039 -10.890 -3.175 1.00 86.56 80 GLN A O 1
ATOM 628 N N . ARG A 1 81 ? 0.952 -10.667 -4.162 1.00 85.38 81 ARG A N 1
ATOM 629 C CA . ARG A 1 81 ? 1.291 -9.414 -3.461 1.00 85.38 81 ARG A CA 1
ATOM 630 C C . ARG A 1 81 ? 0.464 -8.223 -3.938 1.00 85.38 81 ARG A C 1
ATOM 632 O O . ARG A 1 81 ? 0.076 -7.393 -3.112 1.00 85.38 81 ARG A O 1
ATOM 639 N N . VAL A 1 82 ? 0.181 -8.131 -5.237 1.00 88.44 82 VAL A N 1
ATOM 640 C CA . VAL A 1 82 ? -0.708 -7.095 -5.791 1.00 88.44 82 VAL A CA 1
ATOM 641 C C . VAL A 1 82 ? -2.124 -7.269 -5.244 1.00 88.44 82 VAL A C 1
ATOM 643 O O . VAL A 1 82 ? -2.745 -6.295 -4.806 1.00 88.44 82 VAL A O 1
ATOM 646 N N . GLU A 1 83 ? -2.618 -8.505 -5.194 1.00 88.12 83 GLU A N 1
ATOM 647 C CA . GLU A 1 83 ? -3.928 -8.817 -4.623 1.00 88.12 83 GLU A CA 1
ATOM 648 C C . GLU A 1 83 ? -4.000 -8.444 -3.134 1.00 88.12 83 GLU A C 1
ATOM 650 O O . GLU A 1 83 ? -4.933 -7.755 -2.705 1.00 88.12 83 GLU A O 1
ATOM 655 N N . LEU A 1 84 ? -2.957 -8.769 -2.362 1.00 91.19 84 LEU A N 1
ATOM 656 C CA . LEU A 1 84 ? -2.827 -8.367 -0.961 1.00 91.19 84 LEU A CA 1
ATOM 657 C C . LEU A 1 84 ? -2.845 -6.837 -0.789 1.00 91.19 84 LEU A C 1
ATOM 659 O O . LEU A 1 84 ? -3.492 -6.316 0.126 1.00 91.19 84 LEU A O 1
ATOM 663 N N . ALA A 1 85 ? -2.158 -6.092 -1.661 1.00 86.50 85 ALA A N 1
ATOM 664 C CA . ALA A 1 85 ? -2.147 -4.629 -1.628 1.00 86.50 85 ALA A CA 1
ATOM 665 C C . ALA A 1 85 ? -3.541 -4.037 -1.906 1.00 86.50 85 ALA A C 1
ATOM 667 O O . ALA A 1 85 ? -3.993 -3.137 -1.187 1.00 86.50 85 ALA A O 1
ATOM 668 N N . ARG A 1 86 ? -4.262 -4.583 -2.894 1.00 88.88 86 ARG A N 1
ATOM 669 C CA . ARG A 1 86 ? -5.648 -4.195 -3.204 1.00 88.88 86 ARG A CA 1
ATOM 670 C C . ARG A 1 86 ? -6.577 -4.458 -2.021 1.00 88.88 86 ARG A C 1
ATOM 672 O O . ARG A 1 86 ? -7.382 -3.593 -1.665 1.00 88.88 86 ARG A O 1
ATOM 679 N N . LEU A 1 87 ? -6.435 -5.620 -1.388 1.00 91.94 87 LEU A N 1
ATOM 680 C CA . LEU A 1 87 ? -7.227 -6.010 -0.227 1.00 91.94 87 LEU A CA 1
ATOM 681 C C . LEU A 1 87 ? -6.977 -5.078 0.967 1.00 91.94 87 LEU A C 1
ATOM 683 O O . LEU A 1 87 ? -7.932 -4.603 1.577 1.00 91.94 87 LEU A O 1
ATOM 687 N N . ASN A 1 88 ? -5.718 -4.713 1.238 1.00 89.75 88 ASN A N 1
ATOM 688 C CA . ASN A 1 88 ? -5.373 -3.734 2.277 1.00 89.75 88 ASN A CA 1
ATOM 689 C C . ASN A 1 88 ? -6.018 -2.360 2.031 1.00 89.75 88 ASN A C 1
ATOM 691 O O . ASN A 1 88 ? -6.551 -1.760 2.964 1.00 89.75 88 ASN A O 1
ATOM 695 N N . SER A 1 89 ? -6.019 -1.872 0.784 1.00 92.38 89 SER A N 1
ATOM 696 C CA . SER A 1 89 ? -6.687 -0.608 0.438 1.00 92.38 89 SER A CA 1
ATOM 697 C C . SER A 1 89 ? -8.190 -0.666 0.723 1.00 92.38 89 SER A C 1
ATOM 699 O O . SER A 1 89 ? -8.757 0.275 1.282 1.00 92.38 89 SER A O 1
ATOM 701 N N . ASN A 1 90 ? -8.838 -1.783 0.385 1.00 91.81 90 ASN A N 1
ATOM 702 C CA . ASN A 1 90 ? -10.259 -1.976 0.654 1.00 91.81 90 ASN A CA 1
ATOM 703 C C . ASN A 1 90 ? -10.553 -2.064 2.155 1.00 91.81 90 ASN A C 1
ATOM 705 O O . ASN A 1 90 ? -11.471 -1.388 2.614 1.00 91.81 90 ASN A O 1
ATOM 709 N N . ILE A 1 91 ? -9.753 -2.801 2.930 1.00 92.56 91 ILE A N 1
ATOM 710 C CA . ILE A 1 91 ? -9.895 -2.870 4.392 1.00 92.56 91 ILE A CA 1
ATOM 711 C C . ILE A 1 91 ? -9.836 -1.464 4.999 1.00 92.56 91 ILE A C 1
ATOM 713 O O . ILE A 1 91 ? -10.757 -1.084 5.718 1.00 92.56 91 ILE A O 1
ATOM 717 N N . CYS A 1 92 ? -8.841 -0.646 4.634 1.00 92.19 92 CYS A N 1
ATOM 718 C CA . CYS A 1 92 ? -8.743 0.736 5.117 1.00 92.19 92 CYS A CA 1
ATOM 719 C C . CYS A 1 92 ? -9.989 1.568 4.774 1.00 92.19 92 CYS A C 1
ATOM 721 O O . CYS A 1 92 ? -10.477 2.330 5.610 1.00 92.19 92 CYS A O 1
ATOM 723 N N . LYS A 1 93 ? -10.537 1.420 3.558 1.00 93.00 93 LYS A N 1
ATOM 724 C CA . LYS A 1 93 ? -11.769 2.119 3.153 1.00 93.00 93 LYS A CA 1
ATOM 725 C C . LYS A 1 93 ? -12.958 1.705 4.013 1.00 93.00 93 LYS A C 1
ATOM 727 O O . LYS A 1 93 ? -13.720 2.569 4.430 1.00 93.00 93 LYS A O 1
ATOM 732 N N . TYR A 1 94 ? -13.120 0.411 4.280 1.00 90.19 94 TYR A N 1
ATOM 733 C CA . TYR A 1 94 ? -14.224 -0.102 5.092 1.00 90.19 94 TYR A CA 1
ATOM 734 C C . TYR A 1 94 ? -14.084 0.268 6.569 1.00 90.19 94 TYR A C 1
ATOM 736 O O . TYR A 1 94 ? -15.064 0.704 7.166 1.00 90.19 94 TYR A O 1
ATOM 744 N N . GLN A 1 95 ? -12.872 0.192 7.126 1.00 91.19 95 GLN A N 1
ATOM 745 C CA . GLN A 1 95 ? -12.570 0.673 8.477 1.00 91.19 95 GLN A CA 1
ATOM 746 C C . GLN A 1 95 ? -12.953 2.144 8.621 1.00 91.19 95 GLN A C 1
ATOM 748 O O . GLN A 1 95 ? -13.748 2.490 9.489 1.00 91.19 95 GLN A O 1
ATOM 753 N N . LYS A 1 96 ? -12.473 2.997 7.706 1.00 91.75 96 LYS A N 1
ATOM 754 C CA . LYS A 1 96 ? -12.819 4.420 7.700 1.00 91.75 96 LYS A CA 1
ATOM 755 C C . LYS A 1 96 ? -14.326 4.641 7.571 1.00 91.75 96 LYS A C 1
ATOM 757 O O . LYS A 1 96 ? -14.894 5.426 8.314 1.00 91.75 96 LYS A O 1
ATOM 762 N N . LYS A 1 97 ? -14.995 3.905 6.681 1.00 90.62 97 LYS A N 1
ATOM 763 C CA . LYS A 1 97 ? -16.444 4.016 6.471 1.00 90.62 97 LYS A CA 1
ATOM 764 C C . LYS A 1 97 ? -17.258 3.692 7.728 1.00 90.62 97 LYS A C 1
ATOM 766 O O . LYS A 1 97 ? -18.264 4.353 7.970 1.00 90.62 97 LYS A O 1
ATOM 771 N N . ILE A 1 98 ? -16.827 2.696 8.505 1.00 92.25 98 ILE A N 1
ATOM 772 C CA . ILE A 1 98 ? -17.448 2.315 9.781 1.00 92.25 98 ILE A CA 1
ATOM 773 C C . ILE A 1 98 ? -17.176 3.378 10.850 1.00 92.25 98 ILE A C 1
ATOM 775 O O . ILE A 1 98 ? -18.103 3.763 11.556 1.00 92.25 98 ILE A O 1
ATOM 779 N N . THR A 1 99 ? -15.939 3.872 10.949 1.00 91.38 99 THR A N 1
ATOM 780 C CA . THR A 1 99 ? -15.559 4.908 11.922 1.00 91.38 99 THR A CA 1
ATOM 781 C C . THR A 1 99 ? -16.273 6.233 11.661 1.00 91.38 99 THR A C 1
ATOM 783 O O . THR A 1 99 ? -16.777 6.843 12.597 1.00 91.38 99 THR A O 1
ATOM 786 N N . ASP A 1 100 ? -16.355 6.658 10.399 1.00 91.12 100 ASP A N 1
ATOM 787 C CA . ASP A 1 100 ? -16.972 7.931 10.013 1.00 91.12 100 ASP A CA 1
ATOM 788 C C . ASP A 1 100 ? -18.507 7.885 10.133 1.00 91.12 100 ASP A C 1
ATOM 790 O O . ASP A 1 100 ? -19.143 8.923 10.289 1.00 91.12 100 ASP A O 1
ATOM 794 N N . ASN A 1 101 ? -19.124 6.698 10.031 1.00 90.56 101 ASN A N 1
ATOM 795 C CA . ASN A 1 101 ? -20.584 6.536 10.025 1.00 90.56 101 ASN A CA 1
ATOM 796 C C . ASN A 1 101 ? -21.042 5.335 10.877 1.00 90.56 101 ASN A C 1
ATOM 798 O O . ASN A 1 101 ? -21.565 4.364 10.319 1.00 90.56 101 ASN A O 1
ATOM 802 N N . PRO A 1 102 ? -20.891 5.383 12.212 1.00 86.56 102 PRO A N 1
ATOM 803 C CA . PRO A 1 102 ? -21.133 4.233 13.087 1.00 86.56 102 PRO A CA 1
ATOM 804 C C . PRO A 1 102 ? -22.611 3.828 13.212 1.00 86.56 102 PRO A C 1
ATOM 806 O O . PRO A 1 102 ? -22.895 2.673 13.513 1.00 86.56 102 PRO A O 1
ATOM 809 N N . GLU A 1 103 ? -23.551 4.737 12.942 1.00 91.12 103 GLU A N 1
ATOM 810 C CA . GLU A 1 103 ? -25.002 4.489 13.048 1.00 91.12 103 GLU A CA 1
ATOM 811 C C . GLU A 1 103 ? -25.671 4.178 11.699 1.00 91.12 103 GLU A C 1
ATOM 813 O O . GLU A 1 103 ? -26.894 4.061 11.590 1.00 91.12 103 GLU A O 1
ATOM 818 N N . HIS A 1 104 ? -24.891 4.059 10.622 1.00 92.25 104 HIS A N 1
ATOM 819 C CA .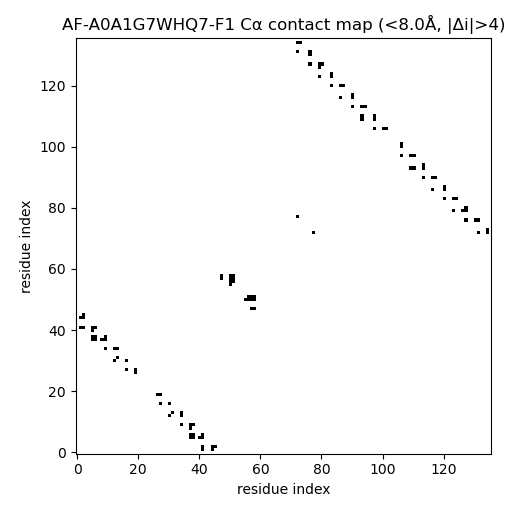 HIS A 1 104 ? -25.466 3.810 9.308 1.00 92.25 104 HIS A CA 1
ATOM 820 C C . HIS A 1 104 ? -26.087 2.403 9.243 1.00 92.25 104 HIS A C 1
ATOM 822 O O . HIS A 1 104 ? -25.475 1.411 9.627 1.00 92.25 104 HIS A O 1
ATOM 828 N N . LYS A 1 105 ? -27.266 2.271 8.621 1.00 91.56 105 LYS A N 1
ATOM 829 C CA . LYS A 1 105 ? -28.040 1.009 8.486 1.00 91.56 105 LYS A CA 1
ATOM 830 C C . LYS A 1 105 ? -27.304 -0.174 7.830 1.00 91.56 105 LYS A C 1
ATOM 832 O O . LYS A 1 105 ? -27.845 -1.264 7.727 1.00 91.56 105 LYS A O 1
ATOM 837 N N . LYS A 1 106 ? -26.104 0.061 7.297 1.00 92.94 106 LYS A N 1
ATOM 838 C CA . LYS A 1 106 ? -25.259 -0.927 6.603 1.00 92.94 106 LYS A CA 1
ATOM 839 C C . LYS A 1 106 ? -23.951 -1.199 7.355 1.00 92.94 106 LYS A C 1
ATOM 841 O O . LYS A 1 106 ? -23.085 -1.863 6.799 1.00 92.94 106 LYS A O 1
ATOM 846 N N . VAL A 1 107 ? -23.780 -0.670 8.568 1.00 89.81 107 VAL A N 1
ATOM 847 C CA . VAL A 1 107 ? -22.548 -0.832 9.355 1.00 89.81 107 VAL A CA 1
ATOM 848 C C . VAL A 1 107 ? -22.282 -2.296 9.662 1.00 89.81 107 VAL A C 1
ATOM 850 O O . VAL A 1 107 ? -21.154 -2.739 9.471 1.00 89.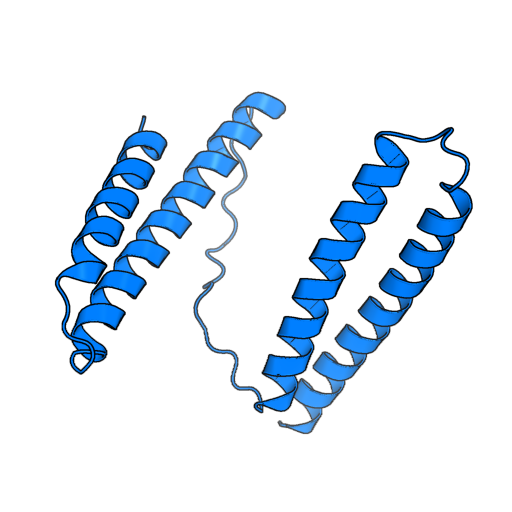81 107 VAL A O 1
ATOM 853 N N . ASP A 1 108 ? -23.309 -3.064 10.022 1.00 90.69 108 ASP A N 1
ATOM 854 C CA . ASP A 1 108 ? -23.153 -4.500 10.275 1.00 90.69 108 ASP A CA 1
ATOM 855 C C . ASP A 1 108 ? -22.710 -5.250 9.013 1.00 90.69 108 ASP A C 1
ATOM 857 O O . ASP A 1 108 ? -21.744 -6.008 9.049 1.00 90.69 108 ASP A O 1
ATOM 861 N N . LEU A 1 109 ? -23.293 -4.921 7.853 1.00 92.62 109 LEU A N 1
ATOM 862 C CA . LEU A 1 109 ? -22.853 -5.459 6.561 1.00 92.62 109 LEU A CA 1
ATOM 863 C C . LEU A 1 109 ? -21.389 -5.096 6.252 1.00 92.62 109 LEU A C 1
ATOM 865 O O . LEU A 1 109 ? -20.634 -5.921 5.740 1.00 92.62 109 LEU A O 1
ATOM 869 N N . TRP A 1 110 ? -20.965 -3.863 6.542 1.00 93.44 110 TRP A N 1
ATOM 870 C CA . TRP A 1 110 ? -19.578 -3.436 6.340 1.00 93.44 110 TRP A CA 1
ATOM 871 C C . TRP A 1 110 ? -18.614 -4.144 7.289 1.00 93.44 110 TRP A C 1
ATOM 873 O O . TRP A 1 110 ? -17.509 -4.473 6.868 1.00 93.44 110 TRP A O 1
ATOM 883 N N . ARG A 1 111 ? -19.027 -4.410 8.534 1.00 91.00 111 ARG A N 1
ATOM 884 C CA . ARG A 1 111 ? -18.252 -5.188 9.510 1.00 91.00 111 ARG A CA 1
ATOM 885 C C . ARG A 1 111 ? -18.088 -6.636 9.063 1.00 91.00 111 ARG A C 1
ATOM 887 O O . ARG A 1 111 ? -16.975 -7.147 9.094 1.00 91.00 111 ARG A O 1
ATOM 894 N N . GLU A 1 112 ? -19.150 -7.266 8.569 1.00 92.94 112 GLU A N 1
ATOM 895 C CA . GLU A 1 112 ? -19.071 -8.615 7.997 1.00 92.94 112 GLU A CA 1
ATOM 896 C C . GLU A 1 112 ? -18.152 -8.668 6.773 1.00 92.94 112 GLU A C 1
ATOM 898 O O . GLU A 1 112 ? -17.325 -9.569 6.641 1.00 92.94 112 GLU A O 1
ATOM 903 N N . GLN A 1 113 ? -18.271 -7.695 5.864 1.00 91.31 113 GLN A N 1
ATOM 904 C CA . GLN A 1 113 ? -17.403 -7.605 4.688 1.00 91.31 113 GLN A CA 1
ATOM 905 C C . GLN A 1 113 ? -15.940 -7.368 5.079 1.00 91.31 113 GLN A C 1
ATOM 907 O O . GLN A 1 113 ? -15.045 -7.952 4.470 1.00 91.31 113 GLN A O 1
ATOM 912 N N . LEU A 1 114 ? -15.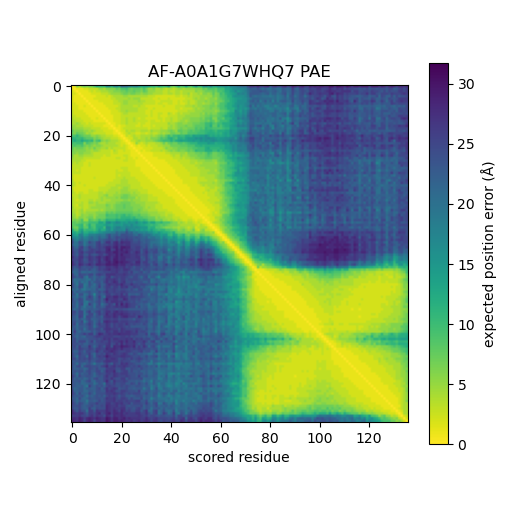696 -6.555 6.105 1.00 92.44 114 LEU A N 1
ATOM 913 C CA . LEU A 1 114 ? -14.370 -6.320 6.663 1.00 92.44 114 LEU A CA 1
ATOM 914 C C . LEU A 1 114 ? -13.781 -7.599 7.263 1.00 92.44 114 LEU A C 1
ATOM 916 O O . LEU A 1 114 ? -12.663 -7.952 6.902 1.00 92.44 114 LEU A O 1
ATOM 920 N N . ALA A 1 115 ? -14.546 -8.342 8.066 1.00 92.31 115 ALA A N 1
ATOM 921 C CA . ALA A 1 115 ? -14.107 -9.621 8.625 1.00 92.31 115 ALA A CA 1
ATOM 922 C C . ALA A 1 115 ? -13.757 -10.644 7.527 1.00 92.31 115 ALA A C 1
ATOM 924 O O . ALA A 1 115 ? -12.723 -11.306 7.597 1.00 92.31 115 ALA A O 1
ATOM 925 N N . LYS A 1 116 ? -14.566 -10.723 6.458 1.00 92.75 116 LYS A N 1
ATOM 926 C CA . LYS A 1 116 ? -14.265 -11.568 5.286 1.00 92.75 116 LYS A CA 1
ATOM 927 C C . LYS A 1 116 ? -12.964 -11.152 4.597 1.00 92.75 116 LYS A C 1
ATOM 929 O O . LYS A 1 116 ? -12.153 -12.005 4.249 1.00 92.75 116 LYS A O 1
ATOM 934 N N . MET A 1 117 ? -12.74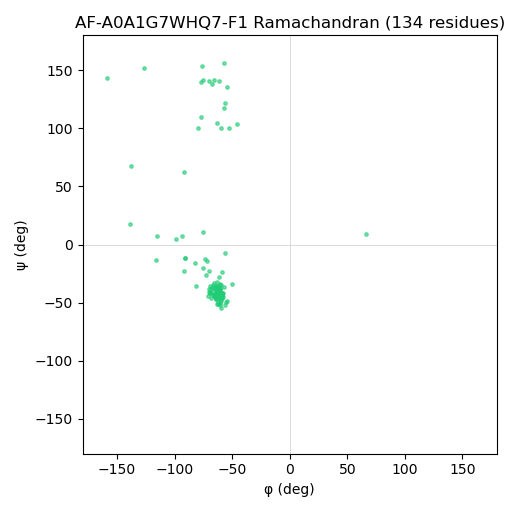8 -9.850 4.405 1.00 92.56 117 MET A N 1
ATOM 935 C CA . MET A 1 117 ? -11.516 -9.339 3.798 1.00 92.56 117 MET A CA 1
ATOM 936 C C . MET A 1 117 ? -10.286 -9.568 4.686 1.00 92.56 117 MET A C 1
ATOM 938 O O . MET A 1 117 ? -9.209 -9.843 4.167 1.00 92.56 117 MET A O 1
ATOM 942 N N . GLU A 1 118 ? -10.420 -9.490 6.009 1.00 90.56 118 GLU A N 1
ATOM 943 C CA . GLU A 1 118 ? -9.330 -9.797 6.941 1.00 90.56 118 GLU A CA 1
ATOM 944 C C . GLU A 1 118 ? -8.966 -11.287 6.946 1.00 90.56 118 GLU A C 1
ATOM 946 O O . GLU A 1 118 ? -7.778 -11.612 6.955 1.00 90.56 118 GLU A O 1
ATOM 951 N N . ALA A 1 119 ? -9.952 -12.183 6.841 1.00 93.56 119 ALA A N 1
ATOM 952 C CA . ALA A 1 119 ? -9.704 -13.615 6.673 1.00 93.56 119 ALA A CA 1
ATOM 953 C C . ALA A 1 119 ? -8.948 -13.911 5.364 1.00 93.56 119 ALA A C 1
ATOM 955 O O . ALA A 1 119 ? -7.882 -14.525 5.390 1.00 93.56 119 ALA A O 1
ATOM 956 N N . LEU A 1 120 ? -9.419 -13.368 4.234 1.00 91.50 120 LEU A N 1
ATOM 957 C CA . LEU A 1 120 ? -8.746 -13.506 2.932 1.00 91.50 120 LEU A CA 1
ATOM 958 C C . LEU A 1 120 ? -7.320 -12.939 2.945 1.00 91.50 120 LEU A C 1
ATOM 960 O O . LEU A 1 120 ? -6.417 -13.475 2.308 1.00 91.50 120 LEU A O 1
ATOM 964 N N . LYS A 1 121 ? -7.090 -11.856 3.695 1.00 91.06 121 LYS A N 1
ATOM 965 C CA . LYS A 1 121 ? -5.757 -11.269 3.862 1.00 91.06 121 LYS A CA 1
ATOM 966 C C . LYS A 1 121 ? -4.808 -12.238 4.553 1.00 91.06 121 LYS A C 1
ATOM 968 O O . LYS A 1 121 ? -3.629 -12.264 4.200 1.00 91.06 121 LYS A O 1
ATOM 973 N N . GLN A 1 122 ? -5.294 -12.981 5.541 1.00 91.19 122 GLN A N 1
ATOM 974 C CA . GLN A 1 122 ? -4.487 -13.974 6.231 1.00 91.19 122 GLN A CA 1
ATOM 975 C C . GLN A 1 122 ? -4.154 -15.143 5.296 1.00 91.19 122 GLN A C 1
ATOM 977 O O . GLN A 1 122 ? -2.982 -15.470 5.149 1.00 91.19 122 GLN A O 1
ATOM 982 N N . GLU A 1 123 ? -5.138 -15.657 4.554 1.00 90.31 123 GLU A N 1
ATOM 983 C CA . GLU A 1 123 ? -4.915 -16.715 3.558 1.00 90.31 123 GLU A CA 1
ATOM 984 C C . GLU A 1 123 ? -3.902 -16.312 2.474 1.00 90.31 123 GLU A C 1
ATOM 986 O O . GLU A 1 123 ? -3.021 -17.095 2.126 1.00 90.31 123 GLU A O 1
ATOM 991 N N . LEU A 1 124 ? -3.986 -15.082 1.949 1.00 89.19 124 LEU A N 1
ATOM 992 C CA . LEU A 1 124 ? -3.032 -14.574 0.953 1.00 89.19 124 LEU A CA 1
ATOM 993 C C . LEU A 1 124 ? -1.614 -14.465 1.517 1.00 89.19 124 LEU A C 1
ATOM 995 O O . LEU A 1 124 ? -0.647 -14.777 0.824 1.00 89.19 124 LEU A O 1
ATOM 999 N N . LYS A 1 125 ? -1.468 -14.035 2.774 1.00 89.38 125 LYS A N 1
ATOM 1000 C CA . LYS A 1 125 ? -0.156 -14.005 3.433 1.00 89.38 125 LYS A CA 1
ATOM 1001 C C . LYS A 1 125 ? 0.422 -15.405 3.572 1.00 89.38 125 LYS A C 1
ATOM 1003 O O . LYS A 1 125 ? 1.592 -15.592 3.248 1.00 89.38 125 LYS A O 1
ATOM 1008 N N . ASP A 1 126 ? -0.392 -16.361 4.003 1.00 89.38 126 ASP A N 1
ATOM 1009 C CA . ASP A 1 126 ? 0.037 -17.745 4.181 1.00 89.38 126 ASP A CA 1
ATOM 1010 C C . ASP A 1 126 ? 0.446 -18.355 2.829 1.00 89.38 126 ASP A C 1
ATOM 1012 O O . ASP A 1 126 ? 1.532 -18.921 2.721 1.00 89.38 126 ASP A O 1
ATOM 1016 N N . LYS A 1 12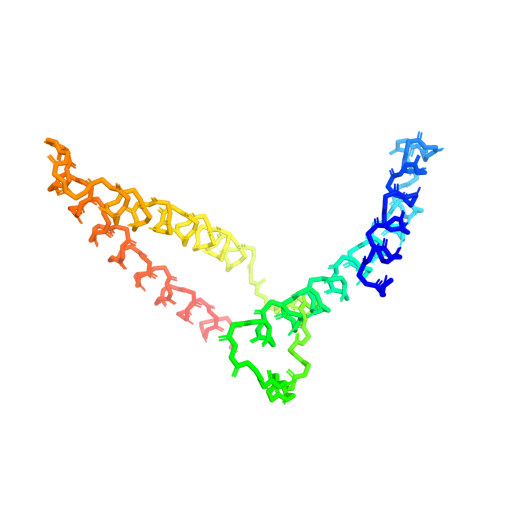7 ? -0.327 -18.117 1.758 1.00 87.00 127 LYS A N 1
ATOM 1017 C CA . LYS A 1 127 ? 0.037 -18.508 0.381 1.00 87.00 127 LYS A CA 1
ATOM 1018 C C . LYS A 1 127 ? 1.354 -17.893 -0.082 1.00 87.00 127 LYS A C 1
ATOM 1020 O O . LYS A 1 127 ? 2.194 -18.601 -0.630 1.00 87.00 127 LYS A O 1
ATOM 1025 N N . ILE A 1 128 ? 1.563 -16.594 0.146 1.00 85.44 128 ILE A N 1
ATOM 1026 C CA . ILE A 1 128 ? 2.820 -15.918 -0.213 1.00 85.44 128 ILE A CA 1
ATOM 1027 C C . ILE A 1 128 ? 3.995 -16.561 0.524 1.00 85.44 128 ILE A C 1
ATOM 1029 O O . ILE A 1 128 ? 5.035 -16.794 -0.090 1.00 85.44 128 ILE A O 1
ATOM 1033 N N . VAL A 1 129 ? 3.841 -16.863 1.816 1.00 86.81 129 VAL A N 1
ATOM 1034 C CA . VAL A 1 129 ? 4.860 -17.564 2.606 1.00 86.81 129 VAL A CA 1
ATOM 1035 C C . VAL A 1 129 ? 5.147 -18.927 1.979 1.00 86.81 129 VAL A C 1
ATOM 1037 O O . VAL A 1 129 ? 6.293 -19.182 1.613 1.00 86.81 129 VAL A O 1
ATOM 1040 N N . THR A 1 130 ? 4.130 -19.762 1.760 1.00 85.50 130 THR A N 1
ATOM 1041 C CA . THR A 1 130 ? 4.302 -21.086 1.146 1.00 85.50 130 THR A CA 1
ATOM 1042 C C . THR A 1 130 ? 5.016 -21.003 -0.200 1.00 85.50 130 THR A C 1
ATOM 1044 O O . THR A 1 130 ? 6.006 -21.699 -0.389 1.00 85.50 130 THR A O 1
ATOM 1047 N N . LEU A 1 131 ? 4.593 -20.118 -1.105 1.00 81.56 131 LEU A N 1
ATOM 1048 C CA . LEU A 1 131 ? 5.213 -19.957 -2.426 1.00 81.56 131 LEU A CA 1
ATOM 1049 C C . LEU A 1 131 ? 6.666 -19.465 -2.344 1.00 81.56 131 LEU A C 1
ATOM 1051 O O . LEU A 1 131 ? 7.517 -19.907 -3.115 1.00 81.56 131 LEU A O 1
ATOM 1055 N N . THR A 1 132 ? 6.967 -18.579 -1.390 1.00 75.44 132 THR A N 1
ATOM 1056 C CA . THR A 1 132 ? 8.318 -18.026 -1.196 1.00 75.44 132 THR A CA 1
ATOM 1057 C C . THR A 1 132 ? 9.297 -19.081 -0.671 1.00 75.44 132 THR A C 1
ATOM 1059 O O . THR A 1 132 ? 10.466 -19.064 -1.050 1.00 75.44 132 THR A O 1
ATOM 1062 N N . TYR A 1 133 ? 8.841 -20.002 0.186 1.00 76.75 133 TYR A N 1
ATOM 1063 C CA . TYR A 1 133 ? 9.680 -21.074 0.739 1.00 76.75 133 TYR A CA 1
ATOM 1064 C C . TYR A 1 133 ? 9.650 -22.370 -0.080 1.00 76.75 133 TYR A C 1
ATOM 1066 O O . TYR A 1 133 ? 10.603 -23.131 -0.001 1.00 76.75 133 TYR A O 1
ATOM 1074 N N . ALA A 1 134 ? 8.610 -22.610 -0.881 1.00 65.31 134 ALA A N 1
ATOM 1075 C CA . ALA A 1 134 ? 8.559 -23.723 -1.833 1.00 65.31 134 ALA A CA 1
ATOM 1076 C C . ALA A 1 134 ? 9.419 -23.477 -3.087 1.00 65.31 134 ALA A C 1
ATOM 1078 O O . ALA A 1 134 ? 9.764 -24.425 -3.783 1.00 65.31 134 ALA A O 1
ATOM 1079 N N . SER A 1 135 ? 9.758 -22.214 -3.375 1.00 54.34 135 SER A N 1
ATOM 1080 C CA . SER A 1 135 ? 10.628 -21.819 -4.496 1.00 54.34 135 SER A CA 1
ATOM 1081 C C . SER A 1 135 ? 12.114 -21.688 -4.112 1.00 54.34 135 SER A C 1
ATOM 1083 O O . SER A 1 135 ? 12.897 -21.179 -4.915 1.00 54.34 135 SER A O 1
ATOM 1085 N N . LYS A 1 136 ? 12.499 -22.082 -2.890 1.00 47.53 136 LYS A N 1
ATOM 1086 C CA . LYS A 1 136 ? 13.890 -22.152 -2.411 1.00 47.53 136 LYS A CA 1
ATOM 1087 C C . LYS A 1 136 ? 14.383 -23.590 -2.417 1.00 47.53 136 LYS A C 1
ATOM 1089 O O . LYS A 1 136 ? 15.581 -23.764 -2.723 1.00 47.53 136 LYS A O 1
#

Nearest PDB structures (foldseek):
  5ffb-assembly1_A  TM=3.972E-01  e=7.202E-01  Synechocystis sp. PCC 6803
  6bz3-assembly1_C  TM=5.045E-01  e=6.305E+00  Mus musculus
  5fej-assembly4_D  TM=3.622E-01  e=3.119E+00  Synechocystis sp. PCC 6803

Organism: NCBI:txid659014

Foldseek 3Di:
DLLVVLVVVLVVLVVCLVVDDPPPPVVSVVSVVVSVVSVVVSVVVVVQVVCCVVPVDGDDDDPPPPPDDPPPADPVLVVLVVVLVVLVVLLVVLVVVCVVCVPDPCNVVSVVVSVVSVVVNVVSVVVSVCRSVVVD